Protein AF-G7KW37-F1 (afdb_monomer_lite)

Organism: Medicago truncatula (NCBI:txid3880)

pLDDT: mean 78.76, std 17.3, range [36.31, 97.0]

Structure (mmCIF, N/CA/C/O backbone):
data_AF-G7KW37-F1
#
_entry.id   AF-G7KW37-F1
#
loop_
_atom_site.group_PDB
_atom_site.id
_atom_site.type_symbol
_atom_site.label_atom_id
_atom_site.label_alt_id
_atom_site.label_comp_id
_atom_site.label_asym_id
_atom_site.label_entity_id
_atom_site.label_seq_id
_atom_site.pdbx_PDB_ins_code
_atom_site.Cartn_x
_atom_site.Cartn_y
_atom_site.Cartn_z
_atom_site.occupancy
_atom_site.B_iso_or_equiv
_atom_site.auth_seq_id
_atom_site.auth_comp_id
_atom_site.auth_asym_id
_atom_site.auth_atom_id
_atom_site.pdbx_PDB_model_num
ATOM 1 N N . MET A 1 1 ? -43.109 28.220 -13.288 1.00 36.31 1 MET A N 1
ATOM 2 C CA . MET A 1 1 ? -42.103 28.219 -12.206 1.00 36.31 1 MET A CA 1
ATOM 3 C C . MET A 1 1 ? -41.477 26.839 -12.178 1.00 36.31 1 MET A C 1
ATOM 5 O O . MET A 1 1 ? -42.108 25.899 -11.718 1.00 36.31 1 MET A O 1
ATOM 9 N N . THR A 1 2 ? -40.312 26.686 -12.796 1.00 40.06 2 THR A N 1
ATOM 10 C CA . THR A 1 2 ? -39.546 25.436 -12.798 1.00 40.06 2 THR A CA 1
ATOM 11 C C . THR A 1 2 ? -38.782 25.342 -11.483 1.00 40.06 2 THR A C 1
ATOM 13 O O . THR A 1 2 ? -37.955 26.205 -11.195 1.00 40.06 2 THR A O 1
ATOM 16 N N . LEU A 1 3 ? -39.089 24.332 -10.670 1.00 44.69 3 LEU A N 1
ATOM 17 C CA . LEU A 1 3 ? -38.295 23.997 -9.490 1.00 44.69 3 LEU A CA 1
ATOM 18 C C . LEU A 1 3 ? -36.905 23.536 -9.963 1.00 44.69 3 LEU A C 1
ATOM 20 O O . LEU A 1 3 ? -36.840 22.703 -10.871 1.00 44.69 3 LEU A O 1
ATOM 24 N N . PRO A 1 4 ? -35.800 24.065 -9.412 1.00 51.59 4 PRO A N 1
ATOM 25 C CA . PRO A 1 4 ? -34.479 23.564 -9.751 1.00 51.59 4 PRO A CA 1
ATOM 26 C C . PRO A 1 4 ? -34.332 22.127 -9.232 1.00 51.59 4 PRO A C 1
ATOM 28 O O . PRO A 1 4 ? -34.763 21.805 -8.124 1.00 51.59 4 PRO A O 1
ATOM 31 N N . LEU A 1 5 ? -33.741 21.267 -10.065 1.00 43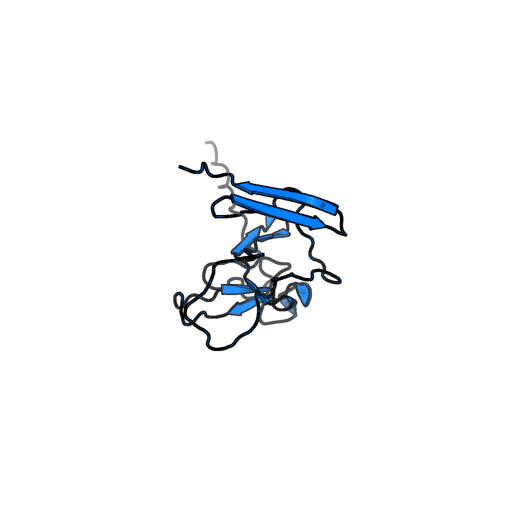.91 5 LEU A N 1
ATOM 32 C CA . LEU A 1 5 ? -33.369 19.893 -9.728 1.00 43.91 5 LEU A CA 1
ATOM 33 C C . LEU A 1 5 ? -32.531 19.879 -8.437 1.00 43.91 5 LEU A C 1
ATOM 35 O O . LEU A 1 5 ? -31.663 20.746 -8.286 1.00 43.91 5 LEU A O 1
ATOM 39 N N . PRO A 1 6 ? -32.745 18.920 -7.515 1.00 55.62 6 PRO A N 1
ATOM 40 C CA . PRO A 1 6 ? -31.878 18.784 -6.362 1.00 55.62 6 PRO A CA 1
ATOM 41 C C . PRO A 1 6 ? -30.456 18.505 -6.853 1.00 55.62 6 PRO A C 1
ATOM 43 O O . PRO A 1 6 ? -30.199 17.571 -7.610 1.00 55.62 6 PRO A O 1
ATOM 46 N N . TYR A 1 7 ? -29.573 19.408 -6.440 1.00 45.66 7 TYR A N 1
ATOM 47 C CA . TYR A 1 7 ? -28.122 19.356 -6.494 1.00 45.66 7 TYR A CA 1
ATOM 48 C C . TYR A 1 7 ? -27.595 17.913 -6.453 1.00 45.66 7 TYR A C 1
ATOM 50 O O . TYR A 1 7 ? -27.969 17.144 -5.566 1.00 45.66 7 TYR A O 1
ATOM 58 N N . ALA A 1 8 ? -26.743 17.553 -7.416 1.00 46.00 8 ALA A N 1
ATOM 59 C CA . ALA A 1 8 ? -26.064 16.264 -7.453 1.00 46.00 8 ALA A CA 1
ATOM 60 C C . ALA A 1 8 ? -25.417 15.984 -6.088 1.00 46.00 8 ALA A C 1
ATOM 62 O O . ALA A 1 8 ? -24.570 16.740 -5.614 1.00 46.00 8 ALA A O 1
ATOM 63 N N . GLN A 1 9 ? -25.872 14.923 -5.429 1.00 45.00 9 GLN A N 1
ATOM 64 C CA . GLN A 1 9 ? -25.372 14.520 -4.127 1.00 45.00 9 GLN A CA 1
ATOM 65 C C . GLN A 1 9 ? -23.981 13.908 -4.327 1.00 45.00 9 GLN A C 1
ATOM 67 O O . GLN A 1 9 ? -23.845 12.840 -4.918 1.00 45.00 9 GLN A O 1
ATOM 72 N N . GLU A 1 10 ? -22.944 14.609 -3.874 1.00 47.53 10 GLU A N 1
ATOM 73 C CA . GLU A 1 10 ? -21.581 14.084 -3.801 1.00 47.53 10 GLU A CA 1
ATOM 74 C C . GLU A 1 10 ? -21.612 12.814 -2.931 1.00 47.53 10 GLU A C 1
ATOM 76 O O . GLU A 1 10 ? -22.111 12.834 -1.800 1.00 47.53 10 GLU A O 1
ATOM 81 N N . HIS A 1 11 ? -21.191 11.678 -3.492 1.00 50.91 11 HIS A N 1
ATOM 82 C CA . HIS A 1 11 ? -21.271 10.382 -2.823 1.00 50.91 11 HIS A CA 1
ATOM 83 C C . HIS A 1 11 ? -20.438 10.412 -1.534 1.00 50.91 11 HIS A C 1
ATOM 85 O O . HIS A 1 11 ? -19.215 10.524 -1.540 1.00 50.91 11 HIS A O 1
ATOM 91 N N . LYS A 1 12 ? -21.144 10.360 -0.403 1.00 55.44 12 LYS A N 1
ATOM 92 C CA . LYS A 1 12 ? -20.597 10.413 0.951 1.00 55.44 12 LYS A CA 1
ATOM 93 C C . LYS A 1 12 ? -19.713 9.188 1.187 1.00 55.44 12 LYS A C 1
ATOM 95 O O . LYS A 1 12 ? -20.185 8.072 1.025 1.00 55.44 12 LYS A O 1
ATOM 100 N N . ILE A 1 13 ? -18.475 9.391 1.633 1.00 65.25 13 ILE A N 1
ATOM 101 C CA . ILE A 1 13 ? -17.604 8.326 2.156 1.00 65.25 13 ILE A CA 1
ATOM 102 C C . ILE A 1 13 ? -18.355 7.599 3.281 1.00 65.25 13 ILE A C 1
ATOM 104 O O . ILE A 1 13 ? -18.631 8.195 4.326 1.00 65.25 13 ILE A O 1
ATOM 108 N N . ILE A 1 14 ? -18.695 6.324 3.076 1.00 73.25 14 ILE A N 1
ATOM 109 C CA . ILE A 1 14 ? -19.464 5.540 4.051 1.00 73.25 14 ILE A CA 1
ATOM 110 C C . ILE A 1 14 ? -18.502 4.655 4.841 1.00 73.25 14 ILE A C 1
ATOM 112 O O . ILE A 1 14 ? -18.259 3.497 4.505 1.00 73.25 14 ILE A O 1
ATOM 116 N N . ALA A 1 15 ? -17.928 5.219 5.900 1.00 80.44 15 ALA A N 1
ATOM 117 C CA . ALA A 1 15 ? -17.467 4.394 7.009 1.00 80.44 15 ALA A CA 1
ATOM 118 C C . ALA A 1 15 ? -18.684 3.843 7.768 1.00 80.44 15 ALA A C 1
ATOM 120 O O . ALA A 1 15 ? -19.764 4.445 7.750 1.00 80.44 15 ALA A O 1
ATOM 121 N N . GLN A 1 16 ? -18.503 2.715 8.452 1.00 82.25 16 GLN A N 1
ATOM 122 C CA . GLN A 1 16 ? -19.537 2.145 9.312 1.00 82.25 16 GLN A CA 1
ATOM 123 C C . GLN A 1 16 ? -19.961 3.161 10.395 1.00 82.25 16 GLN A C 1
ATOM 125 O O . GLN A 1 16 ? -19.148 3.948 10.882 1.00 82.25 16 GLN A O 1
ATOM 130 N N . TYR A 1 17 ? -21.244 3.183 10.768 1.00 84.75 17 TYR A N 1
ATOM 131 C CA . TYR A 1 17 ? -21.739 4.121 11.781 1.00 84.75 17 TYR A CA 1
ATOM 132 C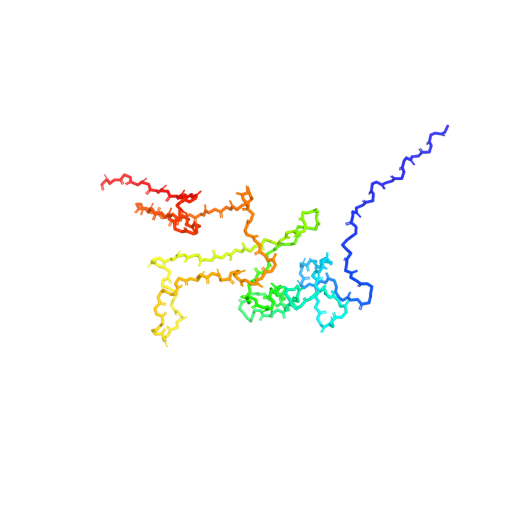 C . TYR A 1 17 ? -21.006 3.937 13.119 1.00 84.75 17 TYR A C 1
ATOM 134 O O . TYR A 1 17 ? -20.848 2.813 13.585 1.00 84.75 17 TYR A O 1
ATOM 142 N N . GLY A 1 18 ? -20.575 5.044 13.734 1.00 87.31 18 GLY A N 1
ATOM 143 C CA . GLY A 1 18 ? -19.786 5.026 14.973 1.00 87.31 18 GLY A CA 1
ATOM 144 C C . GLY A 1 18 ? -18.287 4.784 14.768 1.00 87.31 18 GLY A C 1
ATOM 145 O O . GLY A 1 18 ? -17.530 4.877 15.729 1.00 87.31 18 GLY A O 1
ATOM 146 N N . CYS A 1 19 ? -17.846 4.545 13.532 1.00 92.94 19 CYS A N 1
ATOM 147 C CA . CYS A 1 19 ? -16.452 4.286 13.208 1.00 92.94 19 CYS A CA 1
ATOM 148 C C . CYS A 1 19 ? -15.749 5.517 12.657 1.00 92.94 19 CYS A C 1
ATOM 150 O O . CYS A 1 19 ? -16.313 6.324 11.913 1.00 92.94 19 CYS A O 1
ATOM 152 N N . LYS A 1 20 ? -14.467 5.636 12.987 1.00 91.75 20 LYS A N 1
ATOM 153 C CA . LYS A 1 20 ? -13.632 6.706 12.463 1.00 91.75 20 LYS A CA 1
ATOM 154 C C . LYS A 1 20 ? -13.335 6.475 10.984 1.00 91.75 20 LYS A C 1
ATOM 156 O O . LYS A 1 20 ? -12.854 5.420 10.582 1.00 91.75 20 LYS A O 1
ATOM 161 N N . SER A 1 21 ? -13.607 7.499 10.184 1.00 91.31 21 SER A N 1
ATOM 162 C CA . SER A 1 21 ? -13.646 7.410 8.725 1.00 91.31 21 SER A CA 1
ATOM 163 C C . SER A 1 21 ? -12.408 7.963 8.025 1.00 91.31 21 SER A C 1
ATOM 165 O O . SER A 1 21 ? -12.399 8.046 6.801 1.00 91.31 21 SER A O 1
ATOM 167 N N . ASN A 1 22 ? -11.382 8.410 8.756 1.00 92.75 22 ASN A N 1
ATOM 168 C CA . ASN A 1 22 ? -10.230 9.078 8.157 1.00 92.75 22 ASN A CA 1
ATOM 169 C C . ASN A 1 22 ? -8.899 8.805 8.869 1.00 92.75 22 ASN A C 1
ATOM 171 O O . ASN A 1 22 ? -8.806 8.699 10.090 1.00 92.75 22 ASN A O 1
ATOM 175 N N . CYS A 1 23 ? -7.839 8.759 8.069 1.00 93.62 23 CYS A N 1
ATOM 176 C CA . CYS A 1 23 ? -6.454 8.689 8.498 1.00 93.62 23 CYS A CA 1
ATOM 177 C C . CYS A 1 23 ? -5.675 9.846 7.878 1.00 93.62 23 CYS A C 1
ATOM 179 O O . CYS A 1 23 ? -5.287 9.804 6.707 1.00 93.62 23 CYS A O 1
ATOM 181 N N . GLY A 1 24 ? -5.491 10.913 8.654 1.00 91.50 24 GLY A N 1
ATOM 182 C CA . GLY A 1 24 ? -4.928 12.153 8.133 1.00 91.50 24 GLY A CA 1
ATOM 183 C C . GLY A 1 24 ? -5.876 12.759 7.102 1.00 91.50 24 GLY A C 1
ATOM 184 O O . GLY A 1 24 ? -7.022 13.059 7.423 1.00 91.50 24 GLY A O 1
ATOM 185 N N . VAL A 1 25 ? -5.400 12.916 5.868 1.00 90.88 25 VAL A N 1
ATOM 186 C CA . VAL A 1 25 ? -6.193 13.453 4.747 1.00 90.88 25 VAL A CA 1
ATOM 187 C C . VAL A 1 25 ? -6.897 12.371 3.922 1.00 90.88 25 VAL A C 1
ATOM 189 O O . VAL A 1 25 ? -7.619 12.697 2.987 1.00 90.88 25 VAL A O 1
ATOM 192 N N . ILE A 1 26 ? -6.674 11.089 4.233 1.00 91.38 26 ILE A N 1
ATOM 193 C CA . ILE A 1 26 ? -7.245 9.971 3.477 1.00 91.38 26 ILE A CA 1
ATOM 194 C C . ILE A 1 26 ? -8.496 9.464 4.183 1.00 91.38 26 ILE A C 1
ATOM 196 O O . ILE A 1 26 ? -8.464 9.130 5.367 1.00 91.38 26 ILE A O 1
ATOM 200 N N . SER A 1 27 ? -9.581 9.371 3.429 1.00 92.69 27 SER A N 1
ATOM 201 C CA . SER A 1 27 ? -10.843 8.800 3.882 1.00 92.69 27 SER A CA 1
ATOM 202 C C . SER A 1 27 ? -10.848 7.281 3.709 1.00 92.69 27 SER A C 1
ATOM 204 O O . SER A 1 27 ? -10.356 6.775 2.704 1.00 92.69 27 SER A O 1
ATOM 206 N N . ILE A 1 28 ? -11.384 6.563 4.695 1.00 93.25 28 ILE A N 1
ATOM 207 C CA . ILE A 1 28 ? -11.419 5.101 4.770 1.00 93.25 28 ILE A CA 1
ATOM 208 C C . ILE A 1 28 ? -12.880 4.648 4.614 1.00 93.25 28 ILE A C 1
ATOM 210 O O . ILE A 1 28 ? -13.671 4.839 5.542 1.00 93.25 28 ILE A O 1
ATOM 214 N N . PRO A 1 29 ? -13.261 4.085 3.455 1.00 92.44 29 PRO A N 1
ATOM 215 C CA . PRO A 1 29 ? -14.598 3.548 3.230 1.00 92.44 29 PRO A CA 1
ATOM 216 C C . PRO A 1 29 ? -14.705 2.090 3.694 1.00 92.44 29 PRO A C 1
ATOM 218 O O . PRO A 1 29 ? -13.735 1.334 3.614 1.00 92.44 29 PRO A O 1
ATOM 221 N N . PHE A 1 30 ? -15.908 1.658 4.077 1.00 90.75 30 PHE A N 1
ATOM 222 C CA . PHE A 1 30 ? -16.207 0.231 4.219 1.00 90.75 30 PHE A CA 1
ATOM 223 C C . PHE A 1 30 ? -15.943 -0.495 2.876 1.00 90.75 30 PHE A C 1
ATOM 225 O O . PHE A 1 30 ? -16.262 0.071 1.828 1.00 90.75 30 PHE A O 1
ATOM 232 N N . PRO A 1 31 ? -15.357 -1.712 2.843 1.00 92.88 31 PRO A N 1
ATOM 233 C CA . PRO A 1 31 ? -15.140 -2.674 3.936 1.00 92.88 31 PRO A CA 1
ATOM 234 C C . PRO A 1 31 ? -13.922 -2.410 4.827 1.00 92.88 31 PRO A C 1
ATOM 236 O O . PRO A 1 31 ? -13.689 -3.167 5.773 1.00 92.88 31 PRO A O 1
ATOM 239 N N . PHE A 1 32 ? -13.143 -1.372 4.530 1.00 94.44 32 PHE A N 1
ATOM 240 C CA . PHE A 1 32 ? -11.988 -0.983 5.324 1.00 94.44 32 PHE A CA 1
ATOM 241 C C . PHE A 1 32 ? -12.411 -0.168 6.543 1.00 94.44 32 PHE A C 1
ATOM 243 O O . PHE A 1 32 ? -13.416 0.540 6.539 1.00 94.44 32 PHE A O 1
ATOM 250 N N . GLY A 1 33 ? -11.605 -0.247 7.590 1.00 94.56 33 GLY A N 1
ATOM 251 C CA . GLY A 1 33 ? -11.849 0.479 8.828 1.00 94.56 33 GLY A CA 1
ATOM 252 C C . GLY A 1 33 ? -10.717 0.279 9.811 1.00 94.56 33 GLY A C 1
ATOM 253 O O . GLY A 1 33 ? -9.741 -0.400 9.510 1.00 94.56 33 GLY A O 1
ATOM 254 N N . MET A 1 34 ? -10.825 0.878 10.988 1.00 95.44 34 MET A N 1
ATOM 255 C CA . MET A 1 34 ? -9.761 0.851 11.987 1.00 95.44 34 MET A CA 1
ATOM 256 C C . MET A 1 34 ? -10.313 0.936 13.404 1.00 95.44 34 MET A C 1
ATOM 258 O O . MET A 1 34 ? -11.503 1.180 13.592 1.00 95.44 34 MET A O 1
ATOM 262 N N . GLU A 1 35 ? -9.406 0.791 14.370 1.00 92.69 35 GLU A N 1
ATOM 263 C CA . GLU A 1 35 ? -9.652 0.874 15.814 1.00 92.69 35 GLU A CA 1
ATOM 264 C C . GLU A 1 35 ? -10.466 -0.321 16.325 1.00 92.69 35 GLU A C 1
ATOM 266 O O . GLU A 1 35 ? -9.895 -1.208 16.957 1.00 92.69 35 GLU A O 1
ATOM 271 N N . GLU A 1 36 ? -11.750 -0.411 15.982 1.00 94.75 36 GLU A N 1
ATOM 272 C CA . GLU A 1 36 ? -12.660 -1.415 16.536 1.00 94.75 36 GLU A CA 1
ATOM 273 C C . GLU A 1 36 ? -13.028 -2.523 15.529 1.00 94.75 36 GLU A C 1
ATOM 275 O O . GLU A 1 36 ? -13.273 -2.227 14.357 1.00 94.75 36 GLU A O 1
ATOM 280 N N . PRO A 1 37 ? -13.165 -3.798 15.955 1.00 93.25 37 PRO A N 1
ATOM 281 C CA . PRO A 1 37 ? -13.485 -4.920 15.062 1.00 93.25 37 PRO A CA 1
ATOM 282 C C . PRO A 1 37 ? -14.779 -4.789 14.254 1.00 93.25 37 PRO A C 1
ATOM 284 O O . PRO A 1 37 ? -14.888 -5.364 13.178 1.00 93.25 37 PRO A O 1
ATOM 287 N N . HIS A 1 38 ? -15.762 -4.034 14.750 1.00 93.50 38 HIS A N 1
ATOM 288 C CA . HIS A 1 38 ? -17.023 -3.800 14.041 1.00 93.50 38 HIS A CA 1
ATOM 289 C C . HIS A 1 38 ? -16.902 -2.760 12.912 1.00 93.50 38 HIS A C 1
ATOM 291 O O . HIS A 1 38 ? -17.853 -2.567 12.157 1.00 93.50 38 HIS A O 1
ATOM 297 N N . CYS A 1 39 ? -15.754 -2.084 12.795 1.00 95.25 39 CYS A N 1
ATOM 298 C CA . CYS A 1 39 ? -15.524 -1.023 11.819 1.00 95.25 39 CYS A CA 1
ATOM 299 C C . CYS A 1 39 ? -14.964 -1.509 10.483 1.00 95.25 39 CYS A C 1
ATOM 301 O O . CYS A 1 39 ? -14.926 -0.732 9.534 1.00 95.25 39 CYS A O 1
ATOM 303 N N . TYR A 1 40 ? -14.540 -2.768 10.389 1.00 94.88 40 TYR A N 1
ATOM 304 C CA . TYR A 1 40 ? -13.992 -3.368 9.176 1.00 94.88 40 TYR A CA 1
ATOM 305 C C . TYR A 1 40 ? -14.586 -4.759 8.945 1.00 94.88 40 TYR A C 1
ATOM 307 O O . TYR A 1 40 ? -14.950 -5.460 9.884 1.00 94.88 40 TYR A O 1
ATOM 315 N N . ALA A 1 41 ? -14.672 -5.187 7.685 1.00 94.50 41 ALA A N 1
ATOM 316 C CA . ALA A 1 41 ? -15.327 -6.450 7.325 1.00 94.50 41 ALA A CA 1
ATOM 317 C C . ALA A 1 41 ? -14.558 -7.709 7.778 1.00 94.50 41 ALA A C 1
ATOM 319 O O . ALA A 1 41 ? -15.113 -8.804 7.822 1.00 94.50 41 ALA A O 1
ATOM 320 N N . GLY A 1 42 ? -13.269 -7.576 8.093 1.00 95.62 42 GLY A N 1
ATOM 321 C CA . GLY A 1 42 ? -12.426 -8.660 8.588 1.00 95.62 42 GLY A CA 1
ATOM 322 C C . GLY A 1 42 ? -10.978 -8.216 8.755 1.00 95.62 42 GLY A C 1
ATOM 323 O O . GLY A 1 42 ? -10.612 -7.125 8.325 1.00 95.62 42 GLY A O 1
ATOM 324 N N . MET A 1 43 ? -10.134 -9.067 9.347 1.00 95.50 43 MET A N 1
ATOM 325 C CA . MET A 1 43 ? -8.754 -8.697 9.711 1.00 95.50 43 MET A CA 1
ATOM 326 C C . MET A 1 43 ? -7.916 -8.205 8.520 1.00 95.50 43 MET A C 1
ATOM 328 O O . MET A 1 43 ? -7.075 -7.330 8.686 1.00 95.50 43 MET A O 1
ATOM 332 N N . TRP A 1 44 ? -8.173 -8.718 7.313 1.00 96.31 44 TRP A N 1
ATOM 333 C CA . TRP A 1 44 ? -7.511 -8.264 6.084 1.00 96.31 44 TRP A CA 1
ATOM 334 C C . TRP A 1 44 ? -7.843 -6.819 5.693 1.00 96.31 44 TRP A C 1
ATOM 336 O O . TRP A 1 44 ? -7.063 -6.195 4.979 1.00 96.31 44 TRP A O 1
ATOM 346 N N . PHE A 1 45 ? -8.977 -6.292 6.154 1.00 95.50 45 PHE A N 1
ATOM 347 C CA . PHE A 1 45 ? -9.469 -4.946 5.863 1.00 95.50 45 PHE A CA 1
ATOM 348 C C . PHE A 1 45 ? -9.162 -3.945 6.989 1.00 95.50 45 PHE A C 1
ATOM 350 O O . PHE A 1 45 ? -9.560 -2.782 6.904 1.00 95.50 45 PHE A O 1
ATOM 357 N N . GLU A 1 46 ? -8.449 -4.375 8.034 1.00 97.00 46 GLU A N 1
ATOM 358 C CA . GLU A 1 46 ? -8.038 -3.500 9.126 1.00 97.00 46 GLU A CA 1
ATOM 359 C C . GLU A 1 46 ? -6.945 -2.522 8.661 1.00 97.00 46 GLU A C 1
ATOM 361 O O . GLU A 1 46 ? -5.888 -2.904 8.140 1.00 97.00 46 GLU A O 1
ATOM 366 N N . ILE A 1 47 ? -7.202 -1.239 8.897 1.00 96.81 47 ILE A N 1
ATOM 367 C CA . ILE A 1 47 ? -6.302 -0.126 8.637 1.00 96.81 47 ILE A CA 1
ATOM 368 C C . ILE A 1 47 ? -5.620 0.297 9.934 1.00 96.81 47 ILE A C 1
ATOM 370 O O . ILE A 1 47 ? -6.242 0.482 10.975 1.00 96.81 47 ILE A O 1
ATOM 374 N N . GLU A 1 48 ? -4.311 0.500 9.854 1.00 96.50 48 GLU A N 1
ATOM 375 C CA . G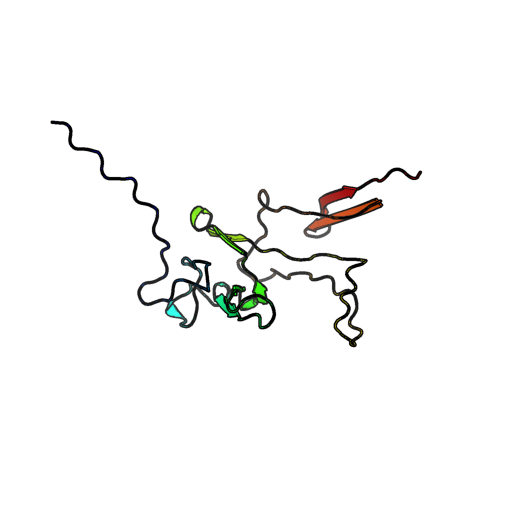LU A 1 48 ? -3.493 1.059 10.920 1.00 96.50 48 GLU A CA 1
ATOM 376 C C . GLU A 1 48 ? -2.982 2.445 10.503 1.00 96.50 48 GLU A C 1
ATOM 378 O O . GLU A 1 48 ? -2.293 2.590 9.490 1.00 96.50 48 GLU A O 1
ATOM 383 N N . CYS A 1 49 ? -3.286 3.478 11.290 1.00 94.88 49 CYS A N 1
ATOM 384 C CA . CYS A 1 49 ? -2.769 4.828 11.067 1.00 94.88 49 CYS A CA 1
ATOM 385 C C . CYS A 1 49 ? -1.386 5.015 11.689 1.00 94.88 49 CYS A C 1
ATOM 387 O O . CYS A 1 49 ? -1.248 5.038 12.912 1.00 94.88 49 CYS A O 1
ATOM 389 N N . LYS A 1 50 ? -0.360 5.226 10.857 1.00 93.31 50 LYS A N 1
ATOM 390 C CA . LYS A 1 50 ? 1.024 5.422 11.318 1.00 93.31 50 LYS A CA 1
ATOM 391 C C . LYS A 1 50 ? 1.471 6.863 11.150 1.00 93.31 50 LYS A C 1
ATOM 393 O O . LYS A 1 50 ? 1.317 7.451 10.081 1.00 93.31 50 LYS A O 1
ATOM 398 N N . PHE A 1 51 ? 2.099 7.408 12.187 1.00 89.06 51 PHE A N 1
ATOM 399 C CA . PHE A 1 51 ? 2.780 8.699 12.123 1.00 89.06 51 PHE A CA 1
ATOM 400 C C . PHE A 1 51 ? 4.214 8.512 11.622 1.00 89.06 51 PHE A C 1
ATOM 402 O O . PHE A 1 51 ? 5.007 7.795 12.236 1.00 89.06 51 PHE A O 1
ATOM 409 N N . ASP A 1 52 ? 4.576 9.189 10.532 1.00 75.06 52 ASP A N 1
ATOM 410 C CA . ASP A 1 52 ? 5.969 9.265 10.099 1.00 75.06 52 ASP A CA 1
ATOM 411 C C . ASP A 1 52 ? 6.642 10.482 10.742 1.00 75.06 52 ASP A C 1
ATOM 413 O O . ASP A 1 52 ? 6.446 11.619 10.318 1.00 75.06 52 ASP A O 1
ATOM 417 N N . LYS A 1 53 ? 7.503 10.236 11.737 1.00 66.50 53 LYS A N 1
ATOM 418 C CA . LYS A 1 53 ? 8.274 11.285 12.431 1.00 66.50 53 LYS A CA 1
ATOM 419 C C . LYS A 1 53 ? 9.144 12.140 11.490 1.00 66.50 53 LYS A C 1
ATOM 421 O O . LYS A 1 53 ? 9.658 13.165 11.923 1.00 66.50 53 LYS A O 1
ATOM 426 N N . LYS A 1 54 ? 9.373 11.715 10.239 1.00 68.12 54 LYS A N 1
ATOM 427 C CA . LYS A 1 54 ? 10.206 12.422 9.249 1.00 68.12 54 LYS A CA 1
ATOM 428 C C . LYS A 1 54 ? 9.415 13.207 8.202 1.00 68.12 54 LYS A C 1
ATOM 430 O O . LYS A 1 54 ? 10.023 14.006 7.497 1.00 68.12 54 LYS A O 1
ATOM 435 N N . SER A 1 55 ? 8.116 12.961 8.045 1.00 59.97 55 SER A N 1
ATOM 436 C CA . SER A 1 55 ? 7.340 13.434 6.893 1.00 59.97 55 SER A CA 1
ATOM 437 C C . SER A 1 55 ? 5.988 13.955 7.352 1.00 59.97 55 SER A C 1
ATOM 439 O O . SER A 1 55 ? 5.012 13.224 7.230 1.00 59.97 55 SER A O 1
ATOM 441 N N . SER A 1 56 ? 5.938 15.225 7.783 1.00 64.62 56 SER A N 1
ATOM 442 C CA . SER A 1 56 ? 4.739 15.944 8.261 1.00 64.62 56 SER A CA 1
ATOM 443 C C . SER A 1 56 ? 4.018 15.218 9.411 1.00 64.62 56 SER A C 1
ATOM 445 O O . SER A 1 56 ? 3.870 14.008 9.400 1.00 64.62 56 SER A O 1
ATOM 447 N N . ASN A 1 57 ? 3.510 15.911 10.426 1.00 79.31 57 ASN A N 1
ATOM 448 C CA . ASN A 1 57 ? 2.770 15.253 11.523 1.00 79.31 57 ASN A CA 1
ATOM 449 C C . ASN A 1 57 ? 1.394 14.671 11.092 1.00 79.31 57 ASN A C 1
ATOM 451 O O . ASN A 1 57 ? 0.500 14.520 11.918 1.00 79.31 57 ASN A O 1
ATOM 455 N N . ILE A 1 58 ? 1.206 14.357 9.806 1.00 88.50 58 ILE A N 1
ATOM 456 C CA . ILE A 1 58 ? -0.005 13.786 9.223 1.00 88.50 58 ILE A CA 1
ATOM 457 C C . ILE A 1 58 ? 0.144 12.254 9.207 1.00 88.50 58 ILE A C 1
ATOM 459 O O . ILE A 1 58 ? 1.091 11.744 8.597 1.00 88.50 58 ILE A O 1
ATOM 463 N N . PRO A 1 59 ? -0.760 11.504 9.861 1.00 92.62 59 PRO A N 1
ATOM 464 C CA . PRO A 1 59 ? -0.719 10.051 9.836 1.00 92.62 59 PRO A CA 1
ATOM 465 C C . PRO A 1 59 ? -1.111 9.513 8.456 1.00 92.62 59 PRO A C 1
ATOM 467 O O . PRO A 1 59 ? -1.881 10.134 7.723 1.00 92.62 59 PRO A O 1
ATOM 470 N N . LYS A 1 60 ? -0.579 8.340 8.115 1.00 93.69 60 LYS A N 1
ATOM 471 C CA . LYS A 1 60 ? -0.819 7.645 6.847 1.00 93.69 60 LYS A CA 1
ATOM 472 C C . LYS A 1 60 ? -1.481 6.291 7.107 1.00 93.69 60 LYS A C 1
ATOM 474 O O . LYS A 1 60 ? -1.080 5.623 8.066 1.00 93.69 60 LYS A O 1
ATOM 479 N N . PRO A 1 61 ? -2.458 5.875 6.286 1.00 95.50 61 PRO A N 1
ATOM 480 C CA . PRO A 1 61 ? -3.123 4.590 6.437 1.00 95.50 61 PRO A CA 1
ATOM 481 C C . PRO A 1 61 ? -2.244 3.453 5.917 1.00 95.50 61 PRO A C 1
ATOM 483 O O . PRO A 1 61 ? -1.620 3.553 4.858 1.00 95.50 61 PRO A O 1
ATOM 486 N N . TYR A 1 62 ? -2.226 2.349 6.653 1.00 95.88 62 TYR A N 1
ATOM 487 C CA . TYR A 1 62 ? -1.577 1.108 6.257 1.00 95.88 62 TYR A CA 1
ATOM 488 C C . TYR A 1 62 ? -2.570 -0.045 6.331 1.00 95.88 62 TYR A C 1
ATOM 490 O O . TYR A 1 62 ? -3.263 -0.178 7.333 1.00 95.88 62 TYR A O 1
ATOM 498 N N . LEU A 1 63 ? -2.583 -0.926 5.331 1.00 95.56 63 LEU A N 1
ATOM 499 C CA . LEU A 1 63 ? -3.156 -2.259 5.504 1.00 95.56 63 LEU A CA 1
ATOM 500 C C . LEU A 1 63 ? -2.348 -2.993 6.568 1.00 95.56 63 LEU A C 1
ATOM 502 O O . LEU A 1 63 ? -1.169 -3.294 6.348 1.00 95.56 63 LEU A O 1
ATOM 506 N N . LYS A 1 64 ? -2.969 -3.295 7.707 1.00 95.12 64 LYS A N 1
ATOM 507 C CA . LYS A 1 64 ? -2.259 -3.822 8.873 1.00 95.12 64 LYS A CA 1
ATOM 508 C C . LYS A 1 64 ? -1.654 -5.200 8.603 1.00 95.12 64 LYS A C 1
ATOM 510 O O . LYS A 1 64 ? -0.468 -5.398 8.854 1.00 95.12 64 LYS A O 1
ATOM 515 N N . SER A 1 65 ? -2.419 -6.118 8.004 1.00 94.06 65 SER A N 1
ATOM 516 C CA . SER A 1 65 ? -1.982 -7.502 7.741 1.00 94.06 65 SER A CA 1
ATOM 517 C C . SER A 1 65 ? -0.792 -7.611 6.787 1.00 94.06 65 SER A C 1
ATOM 519 O O . SER A 1 65 ? -0.002 -8.544 6.896 1.00 94.06 65 SER A O 1
ATOM 521 N N . LEU A 1 66 ? -0.650 -6.663 5.854 1.00 91.19 66 LEU A N 1
ATOM 522 C CA . LEU A 1 66 ? 0.431 -6.655 4.860 1.00 91.19 66 LEU A CA 1
ATOM 523 C C . LEU A 1 66 ? 1.510 -5.604 5.158 1.00 91.19 66 LEU A C 1
ATOM 525 O O . LEU A 1 66 ? 2.551 -5.588 4.503 1.00 91.19 66 LEU A O 1
ATOM 529 N N . ASN A 1 67 ? 1.274 -4.727 6.138 1.00 91.75 67 ASN A N 1
ATOM 530 C CA . ASN A 1 67 ? 2.096 -3.557 6.433 1.00 91.75 67 ASN A CA 1
ATOM 531 C C . ASN A 1 67 ? 2.382 -2.704 5.177 1.00 91.75 67 ASN A C 1
ATOM 533 O O . ASN A 1 67 ? 3.516 -2.283 4.932 1.00 91.75 67 ASN A O 1
ATOM 537 N N . LEU A 1 68 ? 1.343 -2.460 4.372 1.00 91.50 68 LEU A N 1
ATOM 538 C CA . LEU A 1 68 ? 1.425 -1.697 3.124 1.00 91.50 68 LEU A CA 1
ATOM 539 C C . LEU A 1 68 ? 0.760 -0.339 3.269 1.00 91.50 68 LEU A C 1
ATOM 541 O O . LEU A 1 68 ? -0.389 -0.268 3.686 1.00 91.50 68 LEU A O 1
ATOM 545 N N . GLU A 1 69 ? 1.471 0.723 2.895 1.00 93.12 69 GLU A N 1
ATOM 546 C CA . GLU A 1 69 ? 0.904 2.073 2.863 1.00 93.12 69 GLU A CA 1
ATOM 547 C C . GLU A 1 69 ? -0.160 2.160 1.764 1.00 93.12 69 GLU A C 1
ATOM 549 O O . GLU A 1 69 ? 0.132 1.893 0.593 1.00 93.12 69 GLU A O 1
ATOM 554 N N . VAL A 1 70 ? -1.367 2.579 2.135 1.00 94.50 70 VAL A N 1
ATOM 555 C CA . VAL A 1 70 ? -2.445 2.865 1.188 1.00 94.50 70 VAL A CA 1
ATOM 556 C C . VAL A 1 70 ? -2.333 4.324 0.761 1.00 94.50 70 VAL A C 1
ATOM 558 O O . VAL A 1 70 ? -2.278 5.230 1.590 1.00 94.50 70 VAL A O 1
ATOM 561 N N . LYS A 1 71 ? -2.266 4.563 -0.547 1.00 93.81 71 LYS A N 1
ATOM 562 C CA . LYS A 1 71 ? -2.215 5.912 -1.126 1.00 93.81 71 LYS A CA 1
ATOM 563 C C . LYS A 1 71 ? -3.600 6.477 -1.357 1.00 93.81 71 LYS A C 1
ATOM 565 O O . LYS A 1 71 ? -3.810 7.669 -1.153 1.00 93.81 71 LYS A O 1
ATOM 570 N N . HIS A 1 72 ? -4.520 5.619 -1.771 1.00 93.00 72 HIS A N 1
ATOM 571 C CA . HIS A 1 72 ? -5.872 6.008 -2.110 1.00 93.00 72 HIS A CA 1
ATOM 572 C C . HIS A 1 72 ? -6.818 4.813 -1.973 1.00 93.00 72 HIS A C 1
ATOM 574 O O . HIS A 1 72 ? -6.417 3.672 -2.209 1.00 93.00 72 HIS A O 1
ATOM 580 N N . PHE A 1 73 ? -8.061 5.089 -1.589 1.00 92.38 73 PHE A N 1
ATOM 581 C CA . PHE A 1 73 ? -9.160 4.132 -1.627 1.00 92.38 73 PHE A CA 1
ATOM 582 C C . PHE A 1 73 ? -10.069 4.532 -2.779 1.00 92.38 73 PHE A C 1
ATOM 584 O O . PHE A 1 73 ?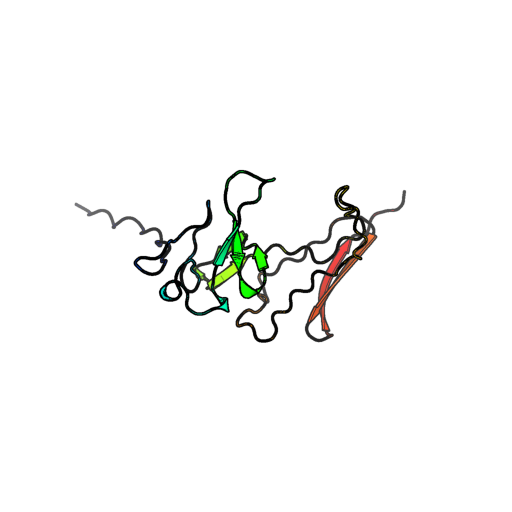 -10.603 5.638 -2.775 1.00 92.38 73 PHE A O 1
ATOM 591 N N . ASN A 1 74 ? -10.236 3.634 -3.741 1.00 89.25 74 ASN A N 1
ATOM 592 C CA . ASN A 1 74 ? -11.229 3.775 -4.789 1.00 89.25 74 ASN A CA 1
ATOM 593 C C . ASN A 1 74 ? -12.496 3.059 -4.313 1.00 89.25 74 ASN A C 1
ATOM 595 O O . ASN A 1 74 ? -12.623 1.838 -4.424 1.00 89.25 74 ASN A O 1
ATOM 599 N N . ASP A 1 75 ? -13.393 3.834 -3.719 1.00 82.31 75 ASP A N 1
ATOM 600 C CA . ASP A 1 75 ? -14.677 3.394 -3.182 1.00 82.31 75 ASP A CA 1
ATOM 601 C C . ASP A 1 75 ? -15.607 2.842 -4.269 1.00 82.31 75 ASP A C 1
ATOM 603 O O . ASP A 1 75 ? -16.273 1.834 -4.045 1.00 82.31 75 ASP A O 1
ATOM 607 N N . TYR A 1 76 ? -15.594 3.439 -5.463 1.00 83.69 76 TYR A N 1
ATOM 608 C CA . TYR A 1 76 ? -16.417 2.998 -6.589 1.00 83.69 76 TYR A CA 1
ATOM 609 C C . TYR A 1 76 ? -16.060 1.586 -7.075 1.00 83.69 76 TYR A C 1
ATOM 611 O O . TYR A 1 76 ? -16.940 0.795 -7.407 1.00 83.69 76 TYR A O 1
ATOM 619 N N . LEU A 1 77 ? -14.766 1.258 -7.112 1.00 84.69 77 LEU A N 1
ATOM 620 C CA . LEU A 1 77 ? -14.268 -0.035 -7.589 1.00 84.69 77 LEU A CA 1
ATOM 621 C C . LEU A 1 77 ? -13.957 -1.029 -6.460 1.00 84.69 77 LEU A C 1
ATOM 623 O O . LEU A 1 77 ? -13.577 -2.164 -6.744 1.00 84.69 77 LEU A O 1
ATOM 627 N N . GLY A 1 78 ? -14.065 -0.616 -5.193 1.00 85.56 78 GLY A N 1
ATOM 628 C CA . GLY A 1 78 ? -13.646 -1.427 -4.047 1.00 85.56 78 GLY A CA 1
ATOM 629 C C . GLY A 1 78 ? -12.146 -1.741 -4.055 1.00 85.56 78 GLY A C 1
ATOM 630 O O . GLY A 1 78 ? -11.731 -2.820 -3.632 1.00 85.56 78 GLY A O 1
ATOM 631 N N . MET A 1 79 ? -11.325 -0.823 -4.572 1.00 90.62 79 MET A N 1
ATOM 632 C CA . MET A 1 79 ? -9.885 -1.018 -4.745 1.00 90.62 79 MET A CA 1
ATOM 633 C C . MET A 1 79 ? -9.080 -0.136 -3.799 1.00 90.62 79 MET A C 1
ATOM 635 O O . MET A 1 79 ? -9.517 0.926 -3.358 1.00 90.62 79 MET A O 1
ATOM 639 N N . ILE A 1 80 ? -7.849 -0.559 -3.542 1.00 93.00 80 ILE A N 1
ATOM 640 C CA . ILE A 1 80 ? -6.845 0.261 -2.875 1.00 93.00 80 ILE A CA 1
ATOM 641 C C . ILE A 1 80 ? -5.669 0.472 -3.810 1.00 93.00 80 ILE A C 1
ATOM 643 O O . ILE A 1 80 ? -5.213 -0.446 -4.492 1.00 93.00 80 ILE A O 1
ATOM 647 N N . GLU A 1 81 ? -5.149 1.687 -3.809 1.00 93.50 81 GLU A N 1
ATOM 648 C CA . GLU A 1 81 ? -3.929 2.014 -4.521 1.00 93.50 81 GLU A CA 1
ATOM 649 C C . GLU A 1 81 ? -2.761 1.966 -3.548 1.00 93.50 81 GLU A C 1
ATOM 651 O O . GLU A 1 81 ? -2.752 2.628 -2.506 1.00 93.50 81 GLU A O 1
ATOM 656 N N . ILE A 1 82 ? -1.748 1.188 -3.909 1.00 91.69 82 ILE A N 1
ATOM 657 C CA . ILE A 1 82 ? -0.489 1.101 -3.180 1.00 91.69 82 ILE A CA 1
ATOM 658 C C . ILE A 1 82 ? 0.649 1.526 -4.100 1.00 91.69 82 ILE A C 1
ATOM 660 O O . ILE A 1 82 ? 0.617 1.298 -5.308 1.00 91.69 82 ILE A O 1
ATOM 664 N N . MET A 1 83 ? 1.697 2.103 -3.520 1.00 86.75 83 MET A N 1
ATOM 665 C CA . MET A 1 83 ? 2.933 2.390 -4.243 1.00 86.75 83 MET A CA 1
ATOM 666 C C . MET A 1 83 ? 4.059 1.562 -3.635 1.00 86.75 83 MET A C 1
ATOM 668 O O . MET A 1 83 ? 4.597 1.913 -2.585 1.00 86.75 83 MET A O 1
ATOM 672 N N . ASN A 1 84 ? 4.400 0.450 -4.289 1.00 81.94 84 ASN A N 1
ATOM 673 C CA . ASN A 1 84 ? 5.439 -0.462 -3.819 1.00 81.94 84 ASN A CA 1
ATOM 674 C C . ASN A 1 84 ? 6.734 -0.305 -4.626 1.00 81.94 84 ASN A C 1
ATOM 676 O O . ASN A 1 84 ? 6.728 -0.374 -5.855 1.00 81.94 84 ASN A O 1
ATOM 680 N N . LEU A 1 85 ? 7.862 -0.149 -3.930 1.00 78.62 85 LEU A N 1
ATOM 681 C CA . LEU A 1 85 ? 9.178 -0.162 -4.563 1.00 78.62 85 LEU A CA 1
ATOM 682 C C . LEU A 1 85 ? 9.617 -1.614 -4.785 1.00 78.62 85 LEU A C 1
ATOM 684 O O . LEU A 1 85 ? 10.101 -2.264 -3.863 1.00 78.62 85 LEU A O 1
ATOM 688 N N . VAL A 1 86 ? 9.477 -2.101 -6.018 1.00 73.94 86 VAL A N 1
ATOM 689 C CA . VAL A 1 86 ? 9.789 -3.498 -6.371 1.00 73.94 86 VAL A CA 1
ATOM 690 C C . VAL A 1 86 ? 11.298 -3.754 -6.406 1.00 73.94 86 VAL A C 1
ATOM 692 O O . VAL A 1 86 ? 11.793 -4.716 -5.819 1.00 73.94 86 VAL A O 1
ATOM 695 N N . HIS A 1 87 ? 12.054 -2.873 -7.064 1.00 73.56 87 HIS A N 1
ATOM 696 C CA . HIS A 1 87 ? 13.501 -3.003 -7.188 1.00 73.56 87 HIS A CA 1
ATOM 697 C C . HIS A 1 87 ? 14.177 -1.636 -7.252 1.00 73.56 87 HIS A C 1
ATOM 699 O O . HIS A 1 87 ? 13.673 -0.709 -7.883 1.00 73.56 87 HIS A O 1
ATOM 705 N N . CYS A 1 88 ? 15.355 -1.516 -6.639 1.00 71.06 88 CYS A N 1
ATOM 706 C CA . CYS A 1 88 ? 16.222 -0.376 -6.882 1.00 71.06 88 CYS A CA 1
ATOM 707 C C . CYS A 1 88 ? 17.700 -0.736 -6.736 1.00 71.06 88 CYS A C 1
ATOM 709 O O . CYS A 1 88 ? 18.217 -0.879 -5.629 1.00 71.06 88 CYS A O 1
ATOM 711 N N . SER A 1 89 ? 18.396 -0.818 -7.869 1.00 66.56 89 SER A N 1
ATOM 712 C CA . SER A 1 89 ? 19.810 -1.198 -7.940 1.00 66.56 89 SER A CA 1
ATOM 713 C C . SER A 1 89 ? 20.755 -0.152 -7.334 1.00 66.56 89 SER A C 1
ATOM 715 O O . SER A 1 89 ? 21.797 -0.502 -6.782 1.00 66.56 89 SER A O 1
ATOM 717 N N . LYS A 1 90 ? 20.393 1.139 -7.403 1.00 66.69 90 LYS A N 1
ATOM 718 C CA . LYS A 1 90 ? 21.232 2.268 -6.954 1.00 66.69 90 LYS A CA 1
ATOM 719 C C . LYS A 1 90 ? 20.604 3.130 -5.852 1.00 66.69 90 LYS A C 1
ATOM 721 O O . LYS A 1 90 ? 21.167 4.168 -5.510 1.00 66.69 90 LYS A O 1
ATOM 726 N N . CYS A 1 91 ? 19.505 2.700 -5.226 1.00 64.19 91 CYS A N 1
ATOM 727 C CA . CYS A 1 91 ? 18.921 3.390 -4.065 1.00 64.19 91 CYS A CA 1
ATOM 728 C C . CYS A 1 91 ? 19.749 3.138 -2.798 1.00 64.19 91 CYS A C 1
ATOM 730 O O . CYS A 1 91 ? 19.252 2.631 -1.795 1.00 64.19 91 CYS A O 1
ATOM 732 N N . LYS A 1 92 ? 21.031 3.509 -2.800 1.00 49.81 92 LYS A N 1
ATOM 733 C CA . LYS A 1 92 ? 21.795 3.619 -1.559 1.00 49.81 92 LYS A CA 1
ATOM 734 C C . LYS A 1 92 ? 21.261 4.826 -0.793 1.00 49.81 92 LYS A C 1
ATOM 736 O O . LYS A 1 92 ? 21.711 5.949 -1.002 1.00 49.81 92 LYS A O 1
ATOM 741 N N . LYS A 1 93 ? 20.311 4.628 0.123 1.00 47.84 93 LYS A N 1
ATOM 742 C CA . LYS A 1 93 ? 20.045 5.659 1.132 1.00 47.84 93 LYS A CA 1
ATOM 743 C C . LYS A 1 93 ? 21.183 5.645 2.147 1.00 47.84 93 LYS A C 1
ATOM 745 O O . LYS A 1 93 ? 21.477 4.629 2.768 1.00 47.84 93 LYS A O 1
ATOM 750 N N . ARG A 1 94 ? 21.771 6.822 2.365 1.00 45.91 94 ARG A N 1
ATOM 751 C CA . ARG A 1 94 ? 22.809 7.163 3.353 1.00 45.91 94 ARG A CA 1
ATOM 752 C C . ARG A 1 94 ? 22.354 7.020 4.824 1.00 45.91 94 ARG A C 1
ATOM 754 O O . ARG A 1 94 ? 22.841 7.733 5.692 1.00 45.91 94 ARG A O 1
ATOM 761 N N . ARG A 1 95 ? 21.402 6.130 5.126 1.00 43.62 95 ARG A N 1
ATOM 762 C CA . ARG A 1 95 ? 20.894 5.845 6.476 1.00 43.62 95 ARG A CA 1
ATOM 763 C C . ARG A 1 95 ? 20.435 4.392 6.586 1.00 43.62 95 ARG A C 1
ATOM 765 O O . ARG A 1 95 ? 19.248 4.109 6.506 1.00 43.62 95 ARG A O 1
ATOM 772 N N . SER A 1 96 ? 21.396 3.499 6.777 1.00 39.00 96 SER A N 1
ATOM 773 C CA . SER A 1 96 ? 21.376 2.475 7.825 1.00 39.00 96 SER A CA 1
ATOM 774 C C . SER A 1 96 ? 22.689 1.707 7.712 1.00 39.00 96 SER A C 1
ATOM 776 O O . SER A 1 96 ? 22.906 0.981 6.744 1.00 39.00 96 SER A O 1
ATOM 778 N N . LYS A 1 97 ? 23.588 1.887 8.685 1.00 39.22 97 LYS A N 1
ATOM 779 C CA . LYS A 1 97 ? 24.642 0.909 8.976 1.00 39.22 97 LYS A CA 1
ATOM 780 C C . LYS A 1 97 ? 23.932 -0.347 9.475 1.00 39.22 97 LYS A C 1
ATOM 782 O O . LYS A 1 97 ? 23.802 -0.542 10.669 1.00 39.22 97 LYS A O 1
ATOM 787 N N . ASN A 1 98 ? 23.366 -1.108 8.555 1.00 37.16 98 ASN A N 1
ATOM 788 C CA . ASN A 1 98 ? 22.955 -2.485 8.733 1.00 37.16 98 ASN A CA 1
ATOM 789 C C . ASN A 1 98 ? 22.866 -3.056 7.326 1.00 37.16 98 ASN A C 1
ATOM 791 O O . ASN A 1 98 ? 21.915 -2.791 6.592 1.00 37.16 98 ASN A O 1
ATOM 795 N N . ASN A 1 99 ? 23.909 -3.798 6.961 1.00 39.19 99 ASN A N 1
ATOM 796 C CA . ASN A 1 99 ? 23.924 -4.719 5.837 1.00 39.19 99 ASN A CA 1
ATOM 797 C C . ASN A 1 99 ? 22.702 -5.637 5.924 1.00 39.19 99 ASN A C 1
ATOM 799 O O . ASN A 1 99 ? 22.735 -6.683 6.564 1.00 39.19 99 ASN A O 1
ATOM 803 N N . LYS A 1 100 ? 21.603 -5.239 5.294 1.00 38.75 100 LYS A N 1
ATOM 804 C CA . LYS A 1 100 ? 20.539 -6.149 4.897 1.00 38.75 100 LYS A CA 1
ATOM 805 C C . LYS A 1 100 ? 20.276 -5.837 3.440 1.00 38.75 100 LYS A C 1
ATOM 807 O O . LYS A 1 100 ? 19.595 -4.869 3.126 1.00 38.75 100 LYS A O 1
ATOM 812 N N . ASN A 1 101 ? 20.985 -6.604 2.614 1.00 39.62 101 ASN A N 1
ATOM 813 C CA . ASN A 1 101 ? 20.704 -7.056 1.256 1.00 39.62 101 ASN A CA 1
ATOM 814 C C . ASN A 1 101 ? 19.482 -6.404 0.617 1.00 39.62 101 ASN A C 1
ATOM 816 O O . ASN A 1 101 ? 18.434 -6.377 1.252 1.00 39.62 101 ASN A O 1
ATOM 820 N N . ASN A 1 102 ? 19.614 -5.984 -0.645 1.00 44.62 102 ASN A N 1
ATOM 821 C CA . ASN A 1 102 ? 18.525 -5.660 -1.571 1.00 44.62 102 ASN A CA 1
ATOM 822 C C . ASN A 1 102 ? 17.366 -6.664 -1.424 1.00 44.62 102 ASN A C 1
ATOM 824 O O . ASN A 1 102 ? 17.291 -7.650 -2.154 1.00 44.62 102 ASN A O 1
ATOM 828 N N . LYS A 1 103 ? 16.486 -6.466 -0.439 1.00 46.69 103 LYS A N 1
ATOM 829 C CA . LYS A 1 103 ? 15.309 -7.296 -0.253 1.00 46.69 103 LYS A CA 1
ATOM 830 C C . LYS A 1 103 ? 14.399 -6.853 -1.370 1.00 46.69 103 LYS A C 1
ATOM 832 O O . LYS A 1 103 ? 13.869 -5.746 -1.329 1.00 46.69 103 LYS A O 1
ATOM 837 N N . HIS A 1 104 ? 14.285 -7.704 -2.379 1.00 52.62 104 HIS A N 1
ATOM 838 C CA . HIS A 1 104 ? 13.134 -7.705 -3.256 1.00 52.62 104 HIS A CA 1
ATOM 839 C C . HIS A 1 104 ? 11.907 -7.623 -2.337 1.00 52.62 104 HIS A C 1
ATOM 841 O O . HIS A 1 104 ? 11.675 -8.532 -1.535 1.00 52.62 104 HIS A O 1
ATOM 847 N N . LEU A 1 105 ? 11.221 -6.478 -2.324 1.00 63.44 105 LEU A N 1
ATOM 848 C CA . LEU A 1 105 ? 10.016 -6.266 -1.522 1.00 63.44 105 LEU A CA 1
ATOM 849 C C . LEU A 1 105 ? 8.874 -6.978 -2.248 1.00 63.44 105 LEU A C 1
ATOM 851 O O . LEU A 1 105 ? 7.986 -6.357 -2.831 1.00 63.44 105 LEU A O 1
ATOM 855 N N . THR A 1 106 ? 8.957 -8.311 -2.273 1.00 69.62 106 THR A N 1
ATOM 856 C CA . THR A 1 106 ? 7.886 -9.166 -2.766 1.00 69.62 106 THR A CA 1
ATOM 857 C C . THR A 1 106 ? 6.745 -9.071 -1.771 1.00 69.62 106 THR A C 1
ATOM 859 O O . THR A 1 106 ? 6.896 -9.451 -0.609 1.00 69.62 106 THR A O 1
ATOM 862 N N . ILE A 1 107 ? 5.605 -8.569 -2.226 1.00 80.69 107 ILE A N 1
ATOM 863 C CA . ILE A 1 107 ? 4.366 -8.639 -1.465 1.00 80.69 107 ILE A CA 1
ATOM 864 C C . ILE A 1 107 ? 3.785 -10.027 -1.708 1.00 80.69 107 ILE A C 1
ATOM 866 O O . ILE A 1 107 ? 3.573 -10.417 -2.854 1.00 80.69 107 ILE A O 1
ATOM 870 N N . ASN A 1 108 ? 3.553 -10.778 -0.636 1.00 83.38 108 ASN A N 1
ATOM 871 C CA . ASN A 1 108 ? 2.857 -12.050 -0.726 1.00 83.38 108 ASN A CA 1
ATOM 872 C C . ASN A 1 108 ? 1.366 -11.821 -0.461 1.00 83.38 108 ASN A C 1
ATOM 874 O O . ASN A 1 108 ? 0.983 -11.555 0.674 1.00 83.38 108 ASN A O 1
ATOM 878 N N . LEU A 1 109 ? 0.553 -11.907 -1.515 1.00 88.25 109 LEU A N 1
ATOM 879 C CA . LEU A 1 109 ? -0.908 -11.814 -1.431 1.00 88.25 109 LEU A CA 1
ATOM 880 C C . LEU A 1 109 ? -1.585 -13.187 -1.306 1.00 88.25 109 LEU A C 1
ATOM 882 O O . LEU A 1 109 ? -2.813 -13.262 -1.291 1.00 88.25 109 LEU A O 1
ATOM 886 N N . ARG A 1 110 ? -0.809 -14.278 -1.232 1.00 87.00 110 ARG A N 1
ATOM 887 C CA . ARG A 1 110 ? -1.354 -15.626 -1.052 1.00 87.00 110 ARG A CA 1
ATOM 888 C C . ARG A 1 110 ? -2.178 -15.676 0.233 1.00 87.00 110 ARG A C 1
ATOM 890 O O . ARG A 1 110 ? -1.783 -15.098 1.241 1.00 87.00 110 ARG A O 1
ATOM 897 N N . ASP A 1 111 ? -3.322 -16.347 0.157 1.00 89.19 111 ASP A N 1
ATOM 898 C CA . ASP A 1 111 ? -4.287 -16.512 1.253 1.00 89.19 111 ASP A CA 1
ATOM 899 C C . ASP A 1 111 ? -4.960 -15.202 1.724 1.00 89.19 111 ASP A C 1
ATOM 901 O O . ASP A 1 111 ? -5.789 -15.221 2.634 1.00 89.19 111 ASP A O 1
ATOM 905 N N . SER A 1 112 ? -4.653 -14.069 1.080 1.00 92.12 112 SER A N 1
ATOM 906 C CA . SER A 1 112 ? -5.359 -12.801 1.269 1.00 92.12 112 SER A CA 1
ATOM 907 C C . SER A 1 112 ? -6.527 -12.667 0.278 1.00 92.12 112 SER A C 1
ATOM 909 O O . SER A 1 112 ? -6.492 -13.271 -0.795 1.00 92.12 112 SER A O 1
ATOM 911 N N . PRO A 1 113 ? -7.548 -11.843 0.581 1.00 93.38 113 PRO A N 1
ATOM 912 C CA . PRO A 1 113 ? -8.643 -11.557 -0.346 1.00 93.38 113 PRO A CA 1
ATOM 913 C C . PRO A 1 113 ? -8.239 -10.582 -1.465 1.00 93.38 113 PRO A C 1
ATOM 915 O O . PRO A 1 113 ? -9.069 -10.227 -2.298 1.00 93.38 113 PRO A O 1
ATOM 918 N N . PHE A 1 114 ? -6.992 -10.103 -1.473 1.00 92.06 114 PHE A N 1
ATOM 919 C CA . PHE A 1 114 ? -6.528 -9.093 -2.412 1.00 92.06 114 PHE A CA 1
ATOM 920 C C . PHE A 1 114 ? -5.896 -9.721 -3.647 1.00 92.06 114 PHE A C 1
ATOM 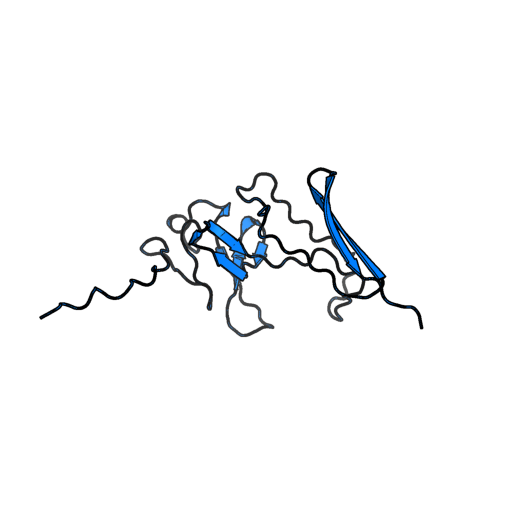922 O O . PHE A 1 114 ? -5.062 -10.622 -3.563 1.00 92.06 114 PHE A O 1
ATOM 929 N N . ILE A 1 115 ? -6.233 -9.153 -4.800 1.00 88.81 115 ILE A N 1
ATOM 930 C CA . ILE A 1 115 ? -5.599 -9.446 -6.079 1.00 88.81 115 ILE A CA 1
ATOM 931 C C . ILE A 1 115 ? -5.127 -8.149 -6.721 1.00 88.81 115 ILE A C 1
ATOM 933 O O . ILE A 1 115 ? -5.695 -7.076 -6.524 1.00 88.81 115 ILE A O 1
ATOM 937 N N . TYR A 1 116 ? -4.066 -8.258 -7.506 1.00 86.56 116 TYR A N 1
ATOM 938 C CA . TYR A 1 116 ? -3.595 -7.165 -8.336 1.00 86.56 116 TYR A CA 1
ATOM 939 C C . TYR A 1 116 ? -4.572 -6.924 -9.493 1.00 86.56 116 TYR A C 1
ATOM 941 O O . TYR A 1 116 ? -4.978 -7.872 -10.162 1.00 86.56 116 TYR A O 1
ATOM 949 N N . SER A 1 117 ? -4.928 -5.659 -9.741 1.00 86.44 117 SER A N 1
ATOM 950 C CA . SER A 1 117 ? -5.797 -5.299 -10.869 1.00 86.44 117 SER A CA 1
ATOM 951 C C . SER A 1 117 ? -5.130 -5.648 -12.200 1.00 86.44 117 SER A C 1
ATOM 953 O O . SER A 1 117 ? -3.976 -5.293 -12.429 1.00 86.44 117 SER A O 1
ATOM 955 N N . HIS A 1 118 ? -5.850 -6.324 -13.091 1.00 80.81 118 HIS A N 1
ATOM 956 C CA . HIS A 1 118 ? -5.313 -6.690 -14.400 1.00 80.81 118 HIS A CA 1
ATOM 957 C C . HIS A 1 118 ? -5.034 -5.453 -15.275 1.00 80.81 118 HIS A C 1
ATOM 959 O O . HIS A 1 118 ? -3.994 -5.386 -15.924 1.00 80.81 118 HIS A O 1
ATOM 965 N N . ASP A 1 119 ? -5.907 -4.441 -15.212 1.00 84.62 119 ASP A N 1
ATOM 966 C CA . ASP A 1 119 ? -5.898 -3.321 -16.166 1.00 84.62 119 ASP A CA 1
ATOM 967 C C . ASP A 1 119 ? -5.408 -1.993 -15.569 1.00 84.62 119 ASP A C 1
ATOM 969 O O . ASP A 1 119 ? -5.013 -1.087 -16.302 1.00 84.62 119 ASP A O 1
ATOM 973 N N . LEU A 1 120 ? -5.430 -1.846 -14.238 1.00 87.94 120 LEU A N 1
ATOM 974 C CA . LEU A 1 120 ? -5.120 -0.568 -13.572 1.00 87.94 120 LEU A CA 1
ATOM 975 C C . LEU A 1 120 ? -3.722 -0.519 -12.952 1.00 87.94 120 LEU A C 1
ATOM 977 O O . LEU A 1 120 ? -3.288 0.530 -12.469 1.00 87.94 120 LEU A O 1
ATOM 981 N N . ASN A 1 121 ? -2.994 -1.634 -12.971 1.00 83.88 121 ASN A N 1
ATOM 982 C CA . ASN A 1 121 ? -1.627 -1.660 -12.482 1.00 83.88 121 ASN A CA 1
ATOM 983 C C . ASN A 1 121 ? -0.695 -0.873 -13.403 1.00 83.88 121 ASN A C 1
ATOM 985 O O . ASN A 1 121 ? -0.649 -1.082 -14.612 1.00 83.88 121 ASN A O 1
ATOM 989 N N . LYS A 1 122 ? 0.123 -0.010 -12.801 1.00 85.06 122 LYS A N 1
ATOM 990 C CA . LYS A 1 122 ? 1.177 0.729 -13.498 1.00 85.06 122 LYS A CA 1
ATOM 991 C C . LYS A 1 122 ? 2.528 0.273 -12.982 1.00 85.06 122 LYS A C 1
ATOM 993 O O . LYS A 1 122 ? 2.816 0.378 -11.791 1.00 85.06 122 LYS A O 1
ATOM 998 N N . PHE A 1 123 ? 3.363 -0.212 -13.891 1.00 80.19 123 PHE A N 1
ATOM 999 C CA . PHE A 1 123 ? 4.745 -0.555 -13.600 1.00 80.19 123 PHE A CA 1
ATOM 1000 C C . PHE A 1 123 ? 5.663 0.525 -14.169 1.00 80.19 123 PHE A C 1
ATOM 1002 O O . PHE A 1 123 ? 5.518 0.923 -15.321 1.00 80.19 123 PHE A O 1
ATOM 1009 N N . LEU A 1 124 ? 6.577 1.035 -13.344 1.00 81.12 124 LEU A N 1
ATOM 1010 C CA . LEU A 1 124 ? 7.426 2.167 -13.696 1.00 81.12 124 LEU A CA 1
ATOM 1011 C C . LEU A 1 124 ? 8.879 1.866 -13.342 1.00 81.12 124 LEU A C 1
ATOM 1013 O O . LEU A 1 124 ? 9.205 1.578 -12.190 1.00 81.12 124 LEU A O 1
ATOM 1017 N N . ALA A 1 125 ? 9.751 1.968 -14.341 1.00 78.88 125 ALA A N 1
ATOM 1018 C CA . ALA A 1 125 ? 11.190 1.814 -14.190 1.00 78.88 125 ALA A CA 1
ATOM 1019 C C . ALA A 1 125 ? 11.894 3.127 -14.551 1.00 78.88 125 ALA A C 1
ATOM 1021 O O . ALA A 1 125 ? 11.653 3.697 -15.612 1.00 78.88 125 ALA A O 1
ATOM 1022 N N . PHE A 1 126 ? 12.794 3.590 -13.682 1.00 79.62 126 PHE A N 1
ATOM 1023 C CA . PHE A 1 126 ? 13.587 4.800 -13.904 1.00 79.62 126 PHE A CA 1
ATOM 1024 C C . PHE A 1 126 ? 15.068 4.469 -14.108 1.00 79.62 126 PHE A C 1
ATOM 1026 O O . PHE A 1 126 ? 15.654 3.699 -13.346 1.00 79.62 126 PHE A O 1
ATOM 1033 N N . GLY A 1 127 ? 15.686 5.104 -15.106 1.00 78.75 127 GLY A N 1
ATOM 1034 C CA . GLY A 1 127 ? 17.128 5.079 -15.372 1.00 78.75 127 GLY A CA 1
ATOM 1035 C C . GLY A 1 127 ? 17.481 4.653 -16.801 1.00 78.75 127 GLY A C 1
ATOM 1036 O O . GLY A 1 127 ? 16.596 4.423 -17.622 1.00 78.75 127 GLY A O 1
ATOM 1037 N N . CYS A 1 128 ? 18.781 4.566 -17.084 1.00 83.56 128 CYS A N 1
ATOM 1038 C CA . CYS A 1 128 ? 19.331 4.266 -18.409 1.00 83.56 128 CYS A CA 1
ATOM 1039 C C . CYS A 1 128 ? 19.684 2.784 -18.553 1.00 83.56 128 CYS A C 1
ATOM 1041 O O . CYS A 1 128 ? 20.219 2.203 -17.608 1.00 83.56 128 CYS A O 1
ATOM 1043 N N . ASN A 1 129 ? 19.458 2.212 -19.739 1.00 82.81 129 ASN A N 1
ATOM 1044 C CA . ASN A 1 129 ? 19.793 0.818 -20.067 1.00 82.81 129 ASN A CA 1
ATOM 1045 C C . ASN A 1 129 ? 19.249 -0.179 -19.036 1.00 82.81 129 ASN A C 1
ATOM 1047 O O . ASN A 1 129 ? 19.957 -1.055 -18.543 1.00 82.81 129 ASN A O 1
ATOM 1051 N N . ASN A 1 130 ? 17.974 -0.006 -18.691 1.00 79.25 130 ASN A N 1
ATOM 1052 C CA . ASN A 1 130 ? 17.283 -0.825 -17.708 1.00 79.25 130 ASN A CA 1
ATOM 1053 C C . ASN A 1 130 ? 16.237 -1.690 -18.399 1.00 79.25 130 ASN A C 1
ATOM 1055 O O . ASN A 1 130 ? 15.457 -1.189 -19.204 1.00 79.25 130 ASN A O 1
ATOM 1059 N N . PHE A 1 131 ? 16.174 -2.960 -18.018 1.00 83.69 131 PHE A N 1
ATOM 1060 C CA . PHE A 1 131 ? 15.078 -3.859 -18.352 1.00 83.69 131 PHE A CA 1
ATOM 1061 C C . PHE A 1 131 ? 14.490 -4.410 -17.060 1.00 83.69 131 PHE A C 1
ATOM 1063 O O . PHE A 1 131 ? 15.219 -4.806 -16.149 1.00 83.69 131 PHE A O 1
ATOM 1070 N N . SER A 1 132 ? 13.168 -4.430 -16.969 1.00 78.94 132 SER A N 1
ATOM 1071 C CA . SER A 1 132 ? 12.464 -5.034 -15.851 1.00 78.94 132 SER A CA 1
ATOM 1072 C C . SER A 1 132 ? 11.178 -5.684 -16.339 1.00 78.94 132 SER A C 1
ATOM 1074 O O . SER A 1 132 ? 10.516 -5.161 -17.230 1.00 78.94 132 SER A O 1
ATOM 1076 N N . SER A 1 133 ? 10.847 -6.840 -15.771 1.00 78.94 133 SER A N 1
ATOM 1077 C CA . SER A 1 133 ? 9.679 -7.635 -16.140 1.00 78.94 133 SER A CA 1
ATOM 1078 C C . SER A 1 133 ? 8.834 -7.948 -14.910 1.00 78.94 133 SER A C 1
ATOM 1080 O O . SER A 1 133 ? 9.356 -8.137 -13.810 1.00 78.94 133 SER A O 1
ATOM 1082 N N . LEU A 1 134 ? 7.521 -7.994 -15.113 1.00 76.06 134 LEU A N 1
ATOM 1083 C CA . LEU A 1 134 ? 6.540 -8.456 -14.148 1.00 76.06 134 LEU A CA 1
ATOM 1084 C C . LEU A 1 134 ? 6.211 -9.915 -14.461 1.00 76.06 134 LEU A C 1
ATOM 1086 O O . LEU A 1 134 ? 5.858 -10.238 -15.596 1.00 76.06 134 LEU A O 1
ATOM 1090 N N . GLN A 1 135 ? 6.311 -10.781 -13.455 1.00 76.81 135 GLN A N 1
ATOM 1091 C CA . GLN A 1 135 ? 5.988 -12.199 -13.590 1.00 76.81 135 GLN A CA 1
ATOM 1092 C C . GLN A 1 135 ? 4.803 -12.582 -12.703 1.00 76.81 135 GLN A C 1
ATOM 1094 O O . GLN A 1 135 ? 4.756 -12.209 -11.532 1.00 76.81 135 GLN A O 1
ATOM 1099 N N . SER A 1 136 ? 3.878 -13.367 -13.252 1.00 74.00 136 SER A N 1
ATOM 1100 C CA . SER A 1 136 ? 2.769 -13.999 -12.540 1.00 74.00 136 SER A CA 1
ATOM 1101 C C . SER A 1 136 ? 2.830 -15.507 -12.761 1.00 74.00 136 SER A C 1
ATOM 1103 O O . SER A 1 136 ? 2.801 -15.971 -13.899 1.00 74.00 136 SER A O 1
ATOM 1105 N N . ASN A 1 137 ? 2.973 -16.280 -11.682 1.00 77.31 137 ASN A N 1
ATOM 1106 C CA . ASN A 1 137 ? 3.064 -17.745 -11.723 1.00 77.31 137 ASN A CA 1
ATOM 1107 C C . ASN A 1 137 ? 4.086 -18.289 -12.754 1.00 77.31 137 ASN A C 1
ATOM 1109 O O . ASN A 1 137 ? 3.806 -19.226 -13.496 1.00 77.31 137 ASN A O 1
ATOM 1113 N N . GLY A 1 138 ? 5.256 -17.646 -12.850 1.00 78.44 138 GLY A N 1
ATOM 1114 C CA . GLY A 1 138 ? 6.317 -18.006 -13.803 1.00 78.44 138 GLY A CA 1
ATOM 1115 C C . GLY A 1 138 ? 6.127 -17.490 -15.237 1.00 78.44 138 GLY A C 1
ATOM 1116 O O . GLY A 1 138 ? 7.007 -17.691 -16.068 1.00 78.44 138 GLY A O 1
ATOM 1117 N N . THR A 1 139 ? 5.022 -16.801 -15.537 1.00 78.94 139 THR A N 1
ATOM 1118 C CA . THR A 1 139 ? 4.764 -16.186 -16.850 1.00 78.94 139 THR A CA 1
ATOM 1119 C C . THR A 1 139 ? 5.039 -14.686 -16.818 1.00 78.94 139 THR A C 1
ATOM 1121 O O . THR A 1 139 ? 4.638 -14.002 -15.877 1.00 78.94 139 THR A O 1
ATOM 1124 N N . THR A 1 140 ? 5.725 -14.150 -17.832 1.00 82.31 140 THR A N 1
ATOM 1125 C CA . THR A 1 140 ? 5.920 -12.698 -17.965 1.00 82.31 140 THR A CA 1
ATOM 1126 C C . THR A 1 140 ? 4.623 -12.056 -18.436 1.00 82.31 140 THR A C 1
ATOM 1128 O O . THR A 1 140 ? 4.179 -12.309 -19.551 1.00 82.31 140 THR A O 1
ATOM 1131 N N . VAL A 1 141 ? 4.038 -11.205 -17.596 1.00 81.44 141 VAL A N 1
ATOM 1132 C CA . VAL A 1 141 ? 2.773 -10.504 -17.875 1.00 81.44 141 VAL A CA 1
ATOM 1133 C C . VAL A 1 141 ? 2.983 -9.049 -18.301 1.00 81.44 141 VAL A C 1
ATOM 1135 O O . VAL A 1 141 ? 2.049 -8.388 -18.737 1.00 81.44 141 VAL A O 1
ATOM 1138 N N . GLY A 1 142 ? 4.211 -8.535 -18.201 1.00 81.62 142 GLY A N 1
ATOM 1139 C CA . GLY A 1 142 ? 4.553 -7.191 -18.657 1.00 81.62 142 GLY A CA 1
ATOM 1140 C C . GLY A 1 142 ? 6.010 -6.831 -18.392 1.00 81.62 142 GLY A C 1
ATOM 1141 O O . GLY A 1 142 ? 6.751 -7.595 -17.773 1.00 81.62 142 GLY A O 1
ATOM 1142 N N . GLY A 1 143 ? 6.436 -5.653 -18.843 1.00 83.12 143 GLY A N 1
ATOM 1143 C CA . GLY A 1 143 ? 7.781 -5.156 -18.578 1.00 83.12 143 GLY A CA 1
ATOM 1144 C C . GLY A 1 143 ? 8.009 -3.722 -19.041 1.00 83.12 143 GLY A C 1
ATOM 1145 O O . GLY A 1 143 ? 7.208 -3.149 -19.773 1.00 83.12 143 GLY A O 1
ATOM 1146 N N . CYS A 1 14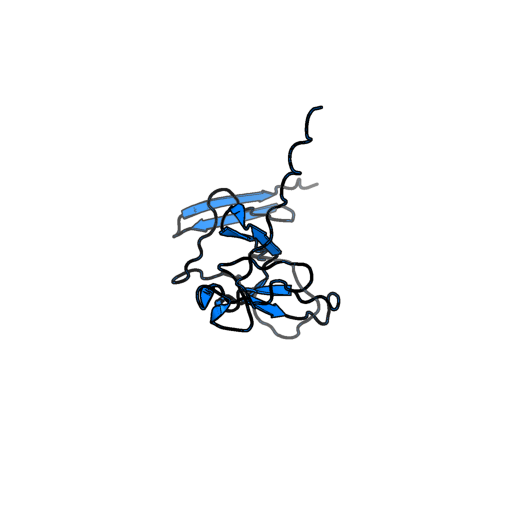4 ? 9.127 -3.151 -18.604 1.00 84.50 144 CYS A N 1
ATOM 1147 C CA . CYS A 1 144 ? 9.628 -1.854 -19.035 1.00 84.50 144 CYS A CA 1
ATOM 1148 C C . CYS A 1 144 ? 11.075 -1.999 -19.500 1.00 84.50 144 CYS A C 1
ATOM 1150 O O . CYS A 1 144 ? 11.886 -2.648 -18.833 1.00 84.50 144 CYS A O 1
ATOM 1152 N N . ALA A 1 145 ? 11.405 -1.339 -20.606 1.00 86.69 145 ALA A N 1
ATOM 1153 C CA . ALA A 1 145 ? 12.766 -1.201 -21.095 1.00 86.69 145 ALA A CA 1
ATOM 1154 C C . ALA A 1 145 ? 13.087 0.282 -21.305 1.00 86.69 145 ALA A C 1
ATOM 1156 O O . ALA A 1 145 ? 12.254 1.044 -21.788 1.00 86.69 145 ALA A O 1
ATOM 1157 N N . SER A 1 146 ? 14.299 0.681 -20.948 1.00 86.19 146 SER A N 1
ATOM 1158 C CA . SER A 1 146 ? 14.862 1.994 -21.242 1.00 86.19 146 SER A CA 1
ATOM 1159 C C . SER A 1 146 ? 16.182 1.777 -21.957 1.00 86.19 146 SER A C 1
ATOM 1161 O O . SER A 1 146 ? 17.042 1.064 -21.440 1.00 86.19 146 SER A O 1
ATOM 1163 N N . ILE A 1 147 ? 16.330 2.379 -23.135 1.00 85.12 147 ILE A N 1
ATOM 1164 C CA . ILE A 1 147 ? 17.542 2.325 -23.952 1.00 85.12 147 ILE A CA 1
ATOM 1165 C C . ILE A 1 147 ? 18.066 3.750 -24.050 1.00 85.12 147 ILE A C 1
ATOM 1167 O O . ILE A 1 147 ? 17.324 4.669 -24.392 1.00 85.12 147 ILE A O 1
ATOM 1171 N N . SER A 1 148 ? 19.336 3.945 -23.721 1.00 84.19 148 SER A N 1
ATOM 1172 C CA . SER A 1 148 ? 19.984 5.251 -23.786 1.00 84.19 148 SER A CA 1
ATOM 1173 C C . SER A 1 148 ? 21.140 5.202 -24.783 1.00 84.19 148 SER A C 1
ATOM 1175 O O . SER A 1 148 ? 21.939 4.264 -24.710 1.00 84.19 148 SER A O 1
ATOM 1177 N N . PRO A 1 149 ? 21.251 6.178 -25.705 1.00 79.38 149 PRO A N 1
ATOM 1178 C CA . PRO A 1 149 ? 22.372 6.240 -26.636 1.00 79.38 149 PRO A CA 1
ATOM 1179 C C . PRO A 1 149 ? 23.700 6.372 -25.875 1.00 79.38 149 PRO A C 1
ATOM 1181 O O . PRO A 1 149 ? 23.786 7.093 -24.880 1.00 79.38 149 PRO A O 1
ATOM 1184 N N . GLN A 1 150 ? 24.720 5.645 -26.332 1.00 71.69 150 GLN A N 1
ATOM 1185 C CA . GLN A 1 150 ? 26.106 5.823 -25.897 1.00 71.69 150 GLN A CA 1
ATOM 1186 C C . GLN A 1 150 ? 26.730 6.893 -26.795 1.00 71.69 150 GLN A C 1
ATOM 1188 O O . GLN A 1 150 ? 26.852 6.672 -27.998 1.00 71.69 150 GLN A O 1
ATOM 1193 N N . PHE A 1 151 ? 27.058 8.045 -26.215 1.00 60.53 151 PHE A N 1
ATOM 1194 C CA . PHE A 1 151 ? 27.890 9.076 -26.835 1.00 60.53 151 PHE A CA 1
ATOM 1195 C C . PHE A 1 151 ? 29.281 9.034 -26.209 1.00 60.53 151 PHE A C 1
ATOM 1197 O O . PHE A 1 151 ? 29.346 8.797 -24.977 1.00 60.53 151 PHE A O 1
#

Foldseek 3Di:
DDDDDPDDDDDDQDFPPPFDQDQFPAGQHPCAGEDDPVRHPDLQRYWDWDQDPVPPRGTFIARPVQRFTFPHQDPVVRDTDGDDDQFDPPPPDPDDPDPDPRPRSDRDCPPPPDDDDLPPDDDDDDDEQDKDFDDDPNHTSDIDGHHDDDD

Radius of gyration: 20.21 Å; chains: 1; bounding box: 70×46×43 Å

Secondary structure (DSSP, 8-state):
-PPPPP--------PPTTS--EETTEE--TT-B-SSGGGSSSGGGBEEEEE-TTS-S-EEEEETTTTEEEEEEETTTTEEEE------SS---S---------------TTSS----TTT------SSSEEEEEEETTEEEEEEEE-----

Sequence (151 aa):
MTLPLPYAQEHKIIAQYGCKSNCGVISIPFPFGMEEPHCYAGMWFEIECKFDKKSSNIPKPYLKSLNLEVKHFNDYLGMIEIMNLVHCSKCKKRRSKNNKNNKHLTINLRDSPFIYSHDLNKFLAFGCNNFSSLQSNGTTVGGCASISPQF

InterPro domains:
  IPR025287 Wall-associated receptor kinase, galacturonan-binding domain [PF13947] (19-74)